Protein AF-A0A656JSZ0-F1 (afdb_monomer_lite)

Radius of gyration: 16.58 Å; chains: 1; bounding box: 39×29×45 Å

pLDDT: mean 70.02, std 12.08, range [36.12, 86.88]

Secondary structure (DSSP, 8-state):
-------SS----TTT-TTSPBPPPTTS-----------TT--EEEEEEEPPTTT----SS--EEEEEEEE-TTS-EEE-SSS----GGGGS-STTPPP--PBPPPP-

Organism: NCBI:txid1194405

Sequence (108 aa):
EQFGTLTNKPAGKASEDFTYPRMPLENEDLIWETWVPLDKDATYLELQIWYPASLLNLGEDDRSYLFQMELGPRGDTAIDGMAAVELEVKASNRAGMLTLEVAEGTPL

Foldseek 3Di:
DDDDDDDPDAADDVVVGVQAAADDPPPDDHDDDDDDDDDPPDQKDKDKDADDCVPDPDPPDGRIDIWMWTQDPVRDIDTDRPDPDPDPVVVDDPVPDDDRDHHYDDDD

Structure (mmCIF, N/CA/C/O backbone):
data_AF-A0A656JSZ0-F1
#
_entry.id   AF-A0A656JSZ0-F1
#
loop_
_atom_site.group_PDB
_atom_site.id
_atom_site.type_symbol
_atom_site.label_atom_id
_atom_site.label_alt_id
_atom_site.label_comp_id
_atom_site.label_asym_id
_atom_site.label_entity_id
_atom_site.label_seq_id
_atom_site.pdbx_PDB_ins_code
_atom_site.Cartn_x
_atom_site.Cartn_y
_atom_site.Cartn_z
_atom_site.occupancy
_atom_site.B_iso_or_equiv
_atom_site.auth_seq_id
_atom_site.auth_comp_id
_atom_site.auth_asym_id
_atom_site.auth_atom_id
_atom_site.pdbx_PDB_model_num
ATOM 1 N N . GLU A 1 1 ? -13.896 13.428 -18.277 1.00 36.41 1 GLU A N 1
ATOM 2 C CA . GLU A 1 1 ? -13.078 12.267 -17.889 1.00 36.41 1 GLU A CA 1
ATOM 3 C C . GLU A 1 1 ? -13.924 11.399 -16.982 1.00 36.41 1 GLU A C 1
ATOM 5 O O . GLU A 1 1 ? -14.300 11.848 -15.908 1.00 36.41 1 GLU A O 1
ATOM 10 N N . GLN A 1 2 ? -14.373 10.243 -17.463 1.00 36.12 2 GLN A N 1
ATOM 11 C CA . GLN A 1 2 ? -15.110 9.302 -16.626 1.00 36.12 2 GLN A CA 1
ATOM 12 C C . GLN A 1 2 ? -14.148 8.165 -16.316 1.00 36.12 2 GLN A C 1
ATOM 14 O O . GLN A 1 2 ? -14.022 7.220 -17.091 1.00 36.12 2 GLN A O 1
ATOM 19 N N . PHE A 1 3 ? -13.410 8.323 -15.219 1.00 50.97 3 PHE A N 1
ATOM 20 C CA . PHE A 1 3 ? -12.658 7.225 -14.629 1.00 50.97 3 PHE A CA 1
ATOM 21 C C . PHE A 1 3 ? -13.643 6.111 -14.243 1.00 50.97 3 PHE A C 1
ATOM 23 O O . PHE A 1 3 ? -14.803 6.385 -13.920 1.00 50.97 3 PHE A O 1
ATOM 30 N N . GLY A 1 4 ? -13.203 4.862 -14.403 1.00 54.00 4 GLY A N 1
ATOM 31 C CA . GLY A 1 4 ? -14.043 3.665 -14.364 1.00 54.00 4 GLY A CA 1
ATOM 32 C C . GLY A 1 4 ? -14.917 3.523 -13.112 1.00 54.00 4 GLY A C 1
ATOM 33 O O . GLY A 1 4 ? -14.740 4.190 -12.096 1.00 54.00 4 GLY A O 1
ATOM 34 N N . THR A 1 5 ? -15.906 2.634 -13.192 1.00 43.91 5 THR A N 1
ATOM 35 C CA . THR A 1 5 ? -16.825 2.363 -12.080 1.00 43.91 5 THR A CA 1
ATOM 36 C C . THR A 1 5 ? -16.079 1.735 -10.903 1.00 43.91 5 THR A C 1
ATOM 38 O O . THR A 1 5 ? -15.609 0.604 -10.991 1.00 43.91 5 THR A O 1
ATOM 41 N N . LEU A 1 6 ? -16.007 2.466 -9.791 1.00 49.09 6 LEU A N 1
ATOM 42 C CA . LEU A 1 6 ? -15.420 2.003 -8.534 1.00 49.09 6 LEU A CA 1
ATOM 43 C C . LEU A 1 6 ? -16.269 0.872 -7.931 1.00 49.09 6 LEU A C 1
ATOM 45 O O . LEU A 1 6 ? -17.490 1.002 -7.815 1.00 49.09 6 LEU A O 1
ATOM 49 N N . THR A 1 7 ? -15.637 -0.237 -7.534 1.00 52.59 7 THR A N 1
ATOM 50 C CA . THR A 1 7 ? -16.310 -1.354 -6.849 1.00 52.59 7 THR A CA 1
ATOM 51 C C . THR A 1 7 ? -15.511 -1.799 -5.625 1.00 52.59 7 THR A C 1
ATOM 53 O O . THR A 1 7 ? -14.288 -1.745 -5.637 1.00 52.59 7 THR A O 1
ATOM 56 N N . ASN A 1 8 ? -16.190 -2.303 -4.590 1.00 49.38 8 ASN A N 1
ATOM 57 C CA . ASN A 1 8 ? -15.559 -2.830 -3.367 1.00 49.38 8 ASN A CA 1
ATOM 58 C C . ASN A 1 8 ? -15.024 -4.268 -3.537 1.00 49.38 8 ASN A C 1
ATOM 60 O O . ASN A 1 8 ? -15.075 -5.066 -2.601 1.00 49.38 8 ASN A O 1
ATOM 64 N N . LYS A 1 9 ? -14.602 -4.648 -4.746 1.00 55.22 9 LYS A N 1
ATOM 65 C CA . LYS A 1 9 ? -14.044 -5.975 -5.025 1.00 55.22 9 LYS A CA 1
ATOM 66 C C . LYS A 1 9 ? -12.527 -5.868 -5.213 1.00 55.22 9 LYS A C 1
ATOM 68 O O . LYS A 1 9 ? -12.081 -4.858 -5.752 1.00 55.22 9 LYS A O 1
ATOM 73 N N . PRO A 1 10 ? -11.749 -6.888 -4.805 1.00 50.81 10 PRO A N 1
ATOM 74 C CA . PRO A 1 10 ? -10.318 -6.939 -5.095 1.00 50.81 10 PRO A CA 1
ATOM 75 C C . PRO A 1 10 ? -10.060 -6.805 -6.600 1.00 50.81 10 PRO A C 1
ATOM 77 O O . PRO A 1 10 ? -10.813 -7.376 -7.394 1.00 50.81 10 PRO A O 1
ATOM 80 N N . ALA A 1 11 ? -9.005 -6.078 -6.977 1.00 54.88 11 ALA A N 1
ATOM 81 C CA . ALA A 1 11 ? -8.546 -6.025 -8.364 1.00 54.88 11 ALA A CA 1
ATOM 82 C C . ALA A 1 11 ? -8.139 -7.435 -8.844 1.00 54.88 11 ALA A C 1
ATOM 84 O O . ALA A 1 11 ? -7.607 -8.226 -8.057 1.00 54.88 11 ALA A O 1
ATOM 85 N N . GLY A 1 12 ? -8.440 -7.772 -10.105 1.00 55.59 12 GLY A N 1
ATOM 86 C CA . GLY A 1 12 ? -8.040 -9.040 -10.724 1.00 55.59 12 GLY A CA 1
ATOM 87 C C . GLY A 1 12 ? -6.531 -9.115 -10.999 1.00 55.59 12 GLY A C 1
ATOM 88 O O . GLY A 1 12 ? -5.761 -8.306 -10.499 1.00 55.59 12 GLY A O 1
ATOM 89 N N . LYS A 1 13 ? -6.081 -10.097 -11.795 1.00 53.19 13 LYS A N 1
ATOM 90 C CA . LYS A 1 13 ? -4.682 -10.159 -12.266 1.00 53.19 13 LYS A CA 1
ATOM 91 C C . LYS A 1 13 ? -4.429 -9.115 -13.355 1.00 53.19 13 LYS A C 1
ATOM 93 O O . LYS A 1 13 ? -5.274 -8.9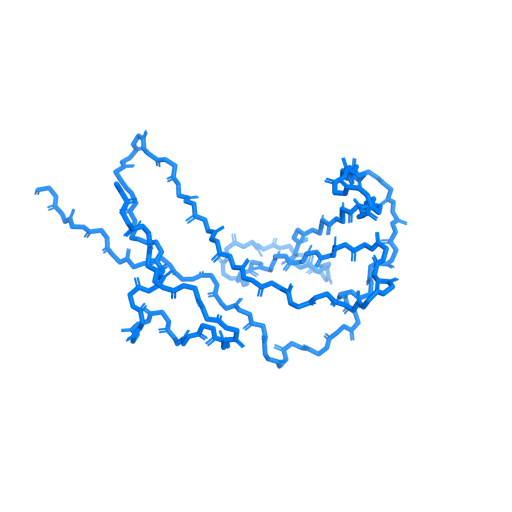52 -14.230 1.00 53.19 13 LYS A O 1
ATOM 98 N N . ALA A 1 14 ? -3.235 -8.522 -13.402 1.00 49.66 14 ALA A N 1
ATOM 99 C CA . ALA A 1 14 ? -2.931 -7.441 -14.350 1.00 49.66 14 ALA A CA 1
ATOM 100 C C . ALA A 1 14 ? -2.953 -7.805 -15.819 1.00 49.66 14 ALA A C 1
ATOM 102 O O . ALA A 1 14 ? -3.318 -6.995 -16.664 1.00 49.66 14 ALA A O 1
ATOM 103 N N . SER A 1 15 ? -2.604 -9.046 -16.125 1.00 47.28 15 SER A N 1
ATOM 104 C CA . SER A 1 15 ? -2.694 -9.568 -17.487 1.00 47.28 15 SER A CA 1
ATOM 105 C C . SER A 1 15 ? -4.134 -9.760 -17.974 1.00 47.28 15 SER A C 1
ATOM 107 O O . SER A 1 15 ? -4.357 -9.852 -19.179 1.00 47.28 15 SER A O 1
ATOM 109 N N . GLU A 1 16 ? -5.107 -9.832 -17.065 1.00 49.66 16 GLU A N 1
ATOM 110 C CA . GLU A 1 16 ? -6.508 -10.159 -17.360 1.00 49.66 16 GLU A CA 1
ATOM 111 C C . GLU A 1 16 ? -7.448 -8.961 -17.145 1.00 49.66 16 GLU A C 1
ATOM 113 O O . GLU A 1 16 ? -8.557 -8.946 -17.681 1.00 49.66 16 GLU A O 1
ATOM 118 N N . ASP A 1 17 ? -7.005 -7.953 -16.391 1.00 52.91 17 ASP A N 1
ATOM 119 C CA . ASP A 1 17 ? -7.807 -6.821 -15.939 1.00 52.91 17 ASP A CA 1
ATOM 120 C C . ASP A 1 17 ? -7.137 -5.507 -16.384 1.00 52.91 17 ASP A C 1
ATOM 122 O O . ASP A 1 17 ? -6.005 -5.209 -16.017 1.00 52.91 17 ASP A O 1
ATOM 126 N N . PHE A 1 18 ? -7.818 -4.696 -17.200 1.00 52.03 18 PHE A N 1
ATOM 127 C CA . PHE A 1 18 ? -7.303 -3.407 -17.709 1.00 52.03 18 PHE A CA 1
ATOM 128 C C . PHE A 1 18 ? -7.276 -2.296 -16.638 1.00 52.03 18 PHE A C 1
ATOM 130 O O . PHE A 1 18 ? -7.286 -1.109 -16.956 1.00 52.03 18 PHE A O 1
ATOM 137 N N . THR A 1 19 ? -7.283 -2.675 -15.364 1.00 57.44 19 THR A N 1
ATOM 138 C CA . THR A 1 19 ? -7.217 -1.804 -14.186 1.00 57.44 19 THR A CA 1
ATOM 139 C C . THR A 1 19 ? -5.796 -1.357 -13.849 1.00 57.44 19 THR A C 1
ATOM 141 O O . THR A 1 19 ? -5.620 -0.529 -12.961 1.00 57.44 19 THR A O 1
ATOM 144 N N . TYR A 1 20 ? -4.790 -1.862 -14.564 1.00 61.81 20 TYR A N 1
ATOM 145 C CA . TYR A 1 20 ? -3.388 -1.539 -14.336 1.00 61.81 20 TYR A CA 1
ATOM 146 C C . TYR A 1 20 ? -2.897 -0.433 -15.271 1.00 61.81 20 TYR A C 1
ATOM 148 O O . TYR A 1 20 ? -3.295 -0.388 -16.443 1.00 61.81 20 TYR A O 1
ATOM 156 N N . PRO A 1 21 ? -2.011 0.452 -14.787 1.00 67.44 21 PRO A N 1
ATOM 157 C CA . PRO A 1 21 ? -1.435 1.484 -15.628 1.00 67.44 21 PRO A CA 1
ATOM 158 C C . PRO A 1 21 ? -0.604 0.840 -16.746 1.00 67.44 21 PRO A C 1
ATOM 160 O O . PRO A 1 21 ? 0.165 -0.103 -16.530 1.00 67.44 21 PRO A O 1
ATOM 163 N N . ARG A 1 22 ? -0.765 1.347 -17.971 1.00 72.75 22 ARG A N 1
ATOM 164 C CA . ARG A 1 22 ? 0.159 1.037 -19.068 1.00 72.75 22 ARG A CA 1
ATOM 165 C C . ARG A 1 22 ? 1.471 1.762 -18.829 1.00 72.75 22 ARG A C 1
ATOM 167 O O . ARG A 1 22 ? 1.466 2.828 -18.217 1.00 72.75 22 ARG A O 1
ATOM 174 N N . MET A 1 23 ? 2.565 1.211 -19.351 1.00 81.00 23 MET A N 1
ATOM 175 C CA . MET A 1 23 ? 3.848 1.899 -19.328 1.00 81.00 23 MET A CA 1
ATOM 176 C C . MET A 1 23 ? 3.677 3.265 -20.009 1.00 81.00 23 MET A C 1
ATOM 178 O O . MET A 1 23 ? 3.284 3.298 -21.183 1.00 81.00 23 MET A O 1
ATOM 182 N N . PRO A 1 24 ? 3.899 4.367 -19.278 1.00 76.81 24 PRO A N 1
ATOM 183 C CA . PRO A 1 24 ? 3.730 5.704 -19.819 1.00 76.81 24 PRO A CA 1
ATOM 184 C C . PRO A 1 24 ? 4.860 6.032 -20.805 1.00 76.81 24 PRO A C 1
ATOM 186 O O . PRO A 1 24 ? 5.849 5.297 -20.912 1.00 76.81 24 PRO A O 1
ATOM 189 N N . LEU A 1 25 ? 4.714 7.133 -21.547 1.00 80.31 25 LEU A N 1
ATOM 190 C CA . LEU A 1 25 ? 5.814 7.663 -22.359 1.00 80.31 25 LEU A CA 1
ATOM 191 C C . LEU A 1 25 ? 6.984 8.096 -21.453 1.00 80.31 25 LEU A C 1
ATOM 193 O O . LEU A 1 25 ? 6.804 8.335 -20.264 1.00 80.31 25 LEU A O 1
ATOM 197 N N . GLU A 1 26 ? 8.195 8.215 -22.007 1.00 81.25 26 GLU A N 1
ATOM 198 C CA . GLU A 1 26 ? 9.436 8.452 -21.236 1.00 81.25 26 GLU A CA 1
ATOM 199 C C . GLU A 1 26 ? 9.397 9.711 -20.340 1.00 81.25 26 GLU A C 1
ATOM 201 O O . GLU A 1 26 ? 10.135 9.812 -19.364 1.00 81.25 26 GLU A O 1
ATOM 206 N N . ASN A 1 27 ? 8.524 10.668 -20.654 1.00 82.06 27 ASN A N 1
ATOM 207 C CA . ASN A 1 27 ? 8.357 11.940 -19.952 1.00 82.06 27 ASN A CA 1
ATOM 208 C C . ASN A 1 27 ? 7.089 12.018 -19.081 1.00 82.06 27 ASN A C 1
ATOM 210 O O . ASN A 1 27 ? 6.711 13.115 -18.667 1.00 82.06 27 ASN A O 1
ATOM 214 N N . GLU A 1 28 ? 6.410 10.896 -18.862 1.00 80.94 28 GLU A N 1
ATOM 215 C CA . GLU A 1 28 ? 5.163 10.807 -18.107 1.00 80.94 28 GLU A CA 1
ATOM 216 C C . GLU A 1 28 ? 5.344 9.935 -16.856 1.00 80.94 28 GLU A C 1
ATOM 218 O O . GLU A 1 28 ? 6.048 8.923 -16.868 1.00 80.94 28 GLU A O 1
ATOM 223 N N . ASP A 1 29 ? 4.692 10.330 -15.761 1.00 80.31 29 ASP A N 1
ATOM 224 C CA . ASP A 1 29 ? 4.758 9.602 -14.495 1.00 80.31 29 ASP A CA 1
ATOM 225 C C . ASP A 1 29 ? 3.895 8.331 -14.534 1.00 80.31 29 ASP A C 1
ATOM 227 O O . ASP A 1 29 ? 2.772 8.323 -15.044 1.00 80.31 29 ASP A O 1
ATOM 231 N N . LEU A 1 30 ? 4.395 7.252 -13.928 1.00 79.12 30 LEU A N 1
ATOM 232 C CA . LEU A 1 30 ? 3.631 6.024 -13.711 1.00 79.12 30 LEU A CA 1
ATOM 233 C C . LEU A 1 30 ? 2.859 6.122 -12.390 1.00 79.12 30 LEU A C 1
ATOM 235 O O . LEU A 1 30 ? 3.460 6.121 -11.315 1.00 79.12 30 LEU A O 1
ATOM 239 N N . ILE A 1 31 ? 1.528 6.148 -12.469 1.00 76.19 31 ILE A N 1
ATOM 240 C CA . ILE A 1 31 ? 0.652 6.236 -11.296 1.00 76.19 31 ILE A CA 1
ATOM 241 C C . ILE A 1 31 ? 0.015 4.874 -11.013 1.00 76.19 31 ILE A C 1
ATOM 243 O O . ILE A 1 31 ? -0.612 4.272 -11.881 1.00 76.19 31 ILE A O 1
ATOM 247 N N . TRP A 1 32 ? 0.165 4.415 -9.771 1.00 76.94 32 TRP A N 1
ATOM 248 C CA . TRP A 1 32 ? -0.442 3.201 -9.235 1.00 76.94 32 TRP A CA 1
ATOM 249 C C . TRP A 1 32 ? -1.542 3.556 -8.241 1.00 76.94 32 TRP A C 1
ATOM 251 O O . TRP A 1 32 ? -1.272 4.230 -7.250 1.00 76.94 32 TRP A O 1
ATOM 261 N N . GLU A 1 33 ? -2.758 3.064 -8.469 1.00 74.62 33 GLU A N 1
ATOM 262 C CA . GLU A 1 33 ? -3.905 3.325 -7.595 1.00 74.62 33 GLU A CA 1
ATOM 263 C C . GLU A 1 33 ? -4.522 2.010 -7.116 1.00 74.62 33 GLU A C 1
ATOM 265 O O . GLU A 1 33 ? -4.716 1.072 -7.888 1.00 74.62 33 GLU A O 1
ATOM 270 N N . THR A 1 34 ? -4.828 1.924 -5.821 1.00 73.12 34 THR A N 1
ATOM 271 C CA . THR A 1 34 ? -5.493 0.760 -5.228 1.00 73.12 34 THR A CA 1
ATOM 272 C C . THR A 1 34 ? -6.378 1.171 -4.054 1.00 73.12 34 THR A C 1
ATOM 274 O O . THR A 1 34 ? -6.173 2.222 -3.447 1.00 73.12 34 THR A O 1
ATOM 277 N N . TRP A 1 35 ? -7.358 0.327 -3.727 1.00 72.25 35 TRP A N 1
ATOM 278 C CA . TRP A 1 35 ? -8.255 0.503 -2.587 1.00 72.25 35 TRP A CA 1
ATOM 279 C C . TRP A 1 35 ? -7.851 -0.434 -1.455 1.00 72.25 35 TRP A C 1
ATOM 281 O O . TRP A 1 35 ? -7.783 -1.649 -1.643 1.00 72.25 35 TRP A O 1
ATOM 291 N N . VAL A 1 36 ? -7.642 0.125 -0.264 1.00 75.25 36 VAL A N 1
ATOM 292 C CA . VAL A 1 36 ? -7.373 -0.643 0.955 1.00 75.25 36 VAL A CA 1
ATOM 293 C C . VAL A 1 36 ? -8.574 -0.487 1.888 1.00 75.25 36 VAL A C 1
ATOM 295 O O . VAL A 1 36 ? -8.929 0.647 2.217 1.00 75.25 36 VAL A O 1
ATOM 298 N N . PRO A 1 37 ? -9.249 -1.580 2.291 1.00 75.19 37 PRO A N 1
ATOM 299 C CA . PRO A 1 37 ? -10.302 -1.487 3.287 1.00 75.19 37 PRO A CA 1
ATOM 300 C C . PRO A 1 37 ? -9.686 -1.069 4.622 1.00 75.19 37 PRO A C 1
ATOM 302 O O . PRO A 1 37 ? -8.687 -1.638 5.054 1.00 75.19 37 PRO A O 1
ATOM 305 N N . LEU A 1 38 ? -10.296 -0.080 5.267 1.00 78.56 38 LEU A N 1
ATOM 306 C CA . LEU A 1 38 ? -9.886 0.381 6.586 1.00 78.56 38 LEU A CA 1
ATOM 307 C C . LEU A 1 38 ? -10.887 -0.099 7.627 1.00 78.56 38 LEU A C 1
ATOM 309 O O . LEU A 1 38 ? -12.103 -0.002 7.427 1.00 78.56 38 LEU A O 1
ATOM 313 N N . ASP A 1 39 ? -10.367 -0.579 8.750 1.00 83.38 39 ASP A N 1
ATOM 314 C CA . ASP A 1 39 ? -11.182 -0.782 9.936 1.00 83.38 39 ASP A CA 1
ATOM 315 C C . ASP A 1 39 ? -11.724 0.557 1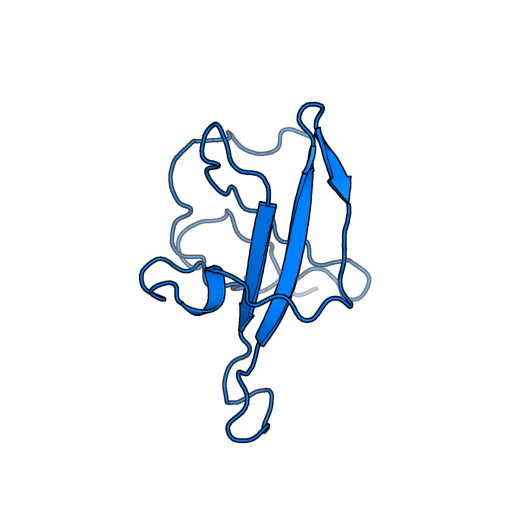0.439 1.00 83.38 39 ASP A C 1
ATOM 317 O O . ASP A 1 39 ? -11.111 1.613 10.271 1.00 83.38 39 ASP A O 1
ATOM 321 N N . LYS A 1 40 ? -12.898 0.512 11.076 1.00 82.62 40 LYS A N 1
ATOM 322 C CA . LYS A 1 40 ? -13.602 1.710 11.561 1.00 82.62 40 LYS A CA 1
ATOM 323 C C . LYS A 1 40 ? -12.727 2.589 12.463 1.00 82.62 40 LYS A C 1
ATOM 325 O O . LYS A 1 40 ? -12.880 3.807 12.449 1.00 82.62 40 LYS A O 1
ATOM 330 N N . ASP A 1 41 ? -11.840 1.953 13.217 1.00 85.38 41 ASP A N 1
ATOM 331 C CA . ASP A 1 41 ? -10.988 2.590 14.215 1.00 85.38 41 ASP A CA 1
ATOM 332 C C . ASP A 1 41 ? -9.502 2.550 13.796 1.00 85.38 41 ASP A C 1
ATOM 334 O O . ASP A 1 41 ? -8.617 2.618 14.645 1.00 85.38 41 ASP A O 1
ATOM 338 N N . ALA A 1 42 ? -9.216 2.402 12.494 1.00 86.00 42 ALA A N 1
ATOM 339 C CA . ALA A 1 42 ? -7.853 2.395 11.973 1.00 86.00 42 ALA A CA 1
ATOM 340 C C . ALA A 1 42 ? -7.173 3.761 12.171 1.00 86.00 42 ALA A C 1
ATOM 342 O O . ALA A 1 42 ? -7.658 4.783 11.688 1.00 86.00 42 ALA A O 1
ATOM 343 N N . THR A 1 43 ? -6.023 3.758 12.847 1.00 86.75 43 THR A N 1
ATOM 344 C CA . THR A 1 43 ? -5.217 4.966 13.108 1.00 86.75 43 THR A CA 1
ATOM 345 C C . THR A 1 43 ? -4.131 5.180 12.059 1.00 86.75 43 THR A C 1
ATOM 347 O O . THR A 1 43 ? -3.705 6.307 11.829 1.00 86.75 43 THR A O 1
ATOM 350 N N . TYR A 1 44 ? -3.676 4.109 11.409 1.00 85.88 44 TYR A N 1
ATOM 351 C CA . TYR A 1 44 ? -2.568 4.152 10.463 1.00 85.88 44 TYR A CA 1
ATOM 352 C C . TYR A 1 44 ? -2.900 3.370 9.197 1.00 85.88 44 TYR A C 1
ATOM 354 O O . TYR A 1 44 ? -3.556 2.330 9.245 1.00 85.88 44 TYR A O 1
ATOM 362 N N . LEU A 1 45 ? -2.399 3.864 8.069 1.00 85.62 45 LEU A N 1
ATOM 363 C CA . LEU A 1 45 ? -2.211 3.080 6.860 1.00 85.62 45 LEU A CA 1
ATOM 364 C C . LEU A 1 45 ? -0.729 2.726 6.752 1.00 85.62 45 LEU A C 1
ATOM 366 O O . LEU A 1 45 ? 0.123 3.612 6.703 1.00 85.62 45 LEU A O 1
ATOM 370 N N . GLU A 1 46 ? -0.431 1.435 6.678 1.00 86.12 46 GLU A N 1
ATOM 371 C CA . GLU A 1 46 ? 0.923 0.926 6.479 1.00 86.12 46 GLU A CA 1
ATOM 372 C C . GLU A 1 46 ? 1.057 0.311 5.089 1.00 86.12 46 GLU A C 1
ATOM 374 O O . GLU A 1 46 ? 0.188 -0.430 4.629 1.00 86.12 46 GLU A O 1
ATOM 379 N N . LEU A 1 47 ? 2.164 0.611 4.418 1.00 83.38 47 LEU A N 1
ATOM 380 C CA . LEU A 1 47 ? 2.496 0.087 3.104 1.00 83.38 47 LEU A CA 1
ATOM 381 C C . LEU A 1 47 ? 3.921 -0.460 3.121 1.00 83.38 47 LEU A C 1
ATOM 383 O O . LEU A 1 47 ? 4.866 0.222 3.515 1.00 83.38 47 LEU A O 1
ATOM 387 N N . GLN A 1 48 ? 4.076 -1.685 2.628 1.00 82.94 48 GLN A N 1
ATOM 388 C CA . GLN A 1 48 ? 5.374 -2.291 2.373 1.00 82.94 48 GLN A CA 1
ATOM 389 C C . GLN A 1 48 ? 5.467 -2.650 0.889 1.00 82.94 48 GLN A C 1
ATOM 391 O O . GLN A 1 48 ? 4.598 -3.328 0.345 1.00 82.94 48 GLN A O 1
ATOM 396 N N . ILE A 1 49 ? 6.515 -2.167 0.222 1.00 83.25 49 ILE A N 1
ATOM 397 C CA . ILE A 1 49 ? 6.794 -2.453 -1.189 1.00 83.25 49 ILE A CA 1
ATOM 398 C C . ILE A 1 49 ? 8.039 -3.316 -1.243 1.00 83.25 49 ILE A C 1
ATOM 400 O O . ILE A 1 49 ? 9.121 -2.852 -0.889 1.00 83.25 49 ILE A O 1
ATOM 404 N N . TRP A 1 50 ? 7.901 -4.556 -1.702 1.00 80.31 50 TRP A N 1
ATOM 405 C CA . TRP A 1 50 ? 9.029 -5.469 -1.852 1.00 80.31 50 TRP A CA 1
ATOM 406 C C . TRP A 1 50 ? 9.600 -5.431 -3.260 1.00 80.31 50 TRP A C 1
ATOM 408 O O . TRP A 1 50 ? 8.864 -5.446 -4.245 1.00 80.31 50 TRP A O 1
ATOM 418 N N . TYR A 1 51 ? 10.925 -5.489 -3.344 1.00 78.50 51 TYR A N 1
ATOM 419 C CA . TYR A 1 51 ? 11.618 -5.643 -4.615 1.00 78.50 51 TYR A CA 1
ATOM 420 C C . TYR A 1 51 ? 11.955 -7.114 -4.879 1.00 78.50 51 TYR A C 1
ATOM 422 O O . TYR A 1 51 ? 12.310 -7.859 -3.950 1.00 78.50 51 TYR A O 1
ATOM 430 N N . PRO A 1 52 ? 11.882 -7.559 -6.148 1.00 74.56 52 PRO A N 1
ATOM 431 C CA . PRO A 1 52 ? 12.303 -8.899 -6.508 1.00 74.56 52 PRO A CA 1
ATOM 432 C C . PRO A 1 52 ? 13.800 -9.075 -6.236 1.00 74.56 52 PRO A C 1
ATOM 434 O O . PRO A 1 52 ? 14.603 -8.155 -6.399 1.00 74.56 52 PRO A O 1
ATOM 437 N N . ALA A 1 53 ? 14.178 -10.297 -5.858 1.00 72.88 53 ALA A N 1
ATOM 438 C CA . ALA A 1 53 ? 15.561 -10.666 -5.547 1.00 72.88 53 ALA A CA 1
ATOM 439 C C . ALA A 1 53 ? 16.555 -10.321 -6.661 1.00 72.88 53 ALA A C 1
ATOM 441 O O . ALA A 1 53 ? 17.716 -10.037 -6.397 1.00 72.88 53 ALA A O 1
ATOM 442 N N . SER A 1 54 ? 16.086 -10.361 -7.906 1.00 74.88 54 SER A N 1
ATOM 443 C CA . SER A 1 54 ? 16.883 -10.096 -9.097 1.00 74.88 54 SER A CA 1
ATOM 444 C C . SER A 1 54 ? 17.284 -8.630 -9.264 1.00 74.88 54 SER A C 1
ATOM 446 O O . SER A 1 54 ? 18.183 -8.358 -10.051 1.00 74.88 54 SER A O 1
ATOM 448 N N . LEU A 1 55 ? 16.617 -7.695 -8.577 1.00 69.94 55 LEU A N 1
ATOM 449 C CA . LEU A 1 55 ? 16.776 -6.254 -8.801 1.00 69.94 55 LEU A CA 1
ATOM 450 C C . LEU A 1 55 ? 17.694 -5.593 -7.761 1.00 69.94 55 LEU A C 1
ATOM 452 O O . LEU A 1 55 ? 18.427 -4.670 -8.101 1.00 69.94 55 LEU A O 1
ATOM 456 N N . LEU A 1 56 ? 17.715 -6.094 -6.520 1.00 66.44 56 LEU A N 1
ATOM 457 C CA . LEU A 1 56 ? 18.574 -5.595 -5.440 1.00 66.44 56 LEU A CA 1
ATOM 458 C C . LEU A 1 56 ? 19.266 -6.764 -4.715 1.00 66.44 56 LEU A C 1
ATOM 460 O O . LEU A 1 56 ? 18.609 -7.560 -4.044 1.00 66.44 56 LEU A O 1
ATOM 464 N N . ASN A 1 57 ? 20.598 -6.841 -4.817 1.00 59.84 57 ASN A N 1
ATOM 465 C CA . ASN A 1 57 ? 21.434 -7.770 -4.045 1.00 59.84 57 ASN A CA 1
ATOM 466 C C . ASN A 1 57 ? 21.838 -7.116 -2.716 1.00 59.84 57 ASN A C 1
ATOM 468 O O . ASN A 1 57 ? 22.933 -6.572 -2.583 1.00 59.84 57 ASN A O 1
ATOM 472 N N . LEU A 1 58 ? 20.935 -7.147 -1.743 1.00 56.91 58 LEU A N 1
ATOM 473 C CA . LEU A 1 58 ? 21.188 -6.757 -0.354 1.00 56.91 58 LEU A CA 1
ATOM 474 C C . LEU A 1 58 ? 20.980 -8.016 0.508 1.00 56.91 58 LEU A C 1
ATOM 476 O O . LEU A 1 58 ? 20.159 -8.846 0.133 1.00 56.91 58 LEU A O 1
ATOM 480 N N . GLY A 1 59 ? 21.793 -8.206 1.555 1.00 59.53 59 GLY A N 1
ATOM 481 C CA . GLY A 1 59 ? 21.930 -9.447 2.342 1.00 59.53 59 GLY A CA 1
ATOM 482 C C . GLY A 1 59 ? 20.681 -9.900 3.119 1.00 59.53 59 GLY A C 1
ATOM 483 O O . GLY A 1 59 ? 19.593 -9.969 2.569 1.00 59.53 59 GLY A O 1
ATOM 484 N N . GLU A 1 60 ? 20.830 -10.282 4.393 1.00 57.53 60 GLU A N 1
ATOM 485 C CA . GLU A 1 60 ? 19.727 -10.827 5.221 1.00 57.53 60 GLU A CA 1
ATOM 486 C C . GLU A 1 60 ? 18.607 -9.816 5.546 1.00 57.53 60 GLU A C 1
ATOM 488 O O . GLU A 1 60 ? 17.554 -10.219 6.041 1.00 57.53 60 GLU A O 1
ATOM 493 N N . ASP A 1 61 ? 18.798 -8.530 5.244 1.00 60.34 61 ASP A N 1
ATOM 494 C CA . ASP A 1 61 ? 17.808 -7.487 5.512 1.00 60.34 61 ASP A CA 1
ATOM 495 C C . ASP A 1 61 ? 16.656 -7.491 4.493 1.00 60.34 61 ASP A C 1
ATOM 497 O O . ASP A 1 61 ? 16.829 -7.721 3.292 1.00 60.34 61 ASP A O 1
ATOM 501 N N . ASP A 1 62 ? 15.449 -7.216 4.992 1.00 63.59 62 ASP A N 1
ATOM 502 C CA . ASP A 1 62 ? 14.204 -7.291 4.229 1.00 63.59 62 ASP A CA 1
ATOM 503 C C . ASP A 1 62 ? 14.242 -6.328 3.021 1.00 63.59 62 ASP A C 1
ATOM 505 O O . ASP A 1 62 ? 14.397 -5.113 3.169 1.00 63.59 62 ASP A O 1
ATOM 509 N N . ARG A 1 63 ? 14.107 -6.872 1.799 1.00 72.75 63 ARG A N 1
ATOM 510 C CA . ARG A 1 63 ? 14.116 -6.131 0.518 1.00 72.75 63 ARG A CA 1
ATOM 511 C C . ARG A 1 63 ? 12.832 -5.324 0.333 1.00 72.75 63 ARG A C 1
ATOM 513 O O . ARG A 1 63 ? 12.053 -5.613 -0.579 1.00 72.75 63 ARG A O 1
ATOM 520 N N . SER A 1 64 ? 12.579 -4.349 1.196 1.00 76.62 64 SER A N 1
ATOM 521 C CA . SER A 1 64 ? 11.347 -3.575 1.131 1.00 76.62 64 SER A CA 1
ATOM 522 C C . SER A 1 64 ? 11.493 -2.124 1.537 1.00 76.62 64 SER A C 1
ATOM 524 O O . SER A 1 64 ? 12.155 -1.811 2.524 1.00 76.62 64 SER A O 1
ATOM 526 N N . TYR A 1 65 ? 10.780 -1.262 0.824 1.00 79.75 65 TYR A N 1
ATOM 527 C CA . TYR A 1 65 ? 10.467 0.072 1.306 1.00 79.75 65 TYR A CA 1
ATOM 528 C C . TYR A 1 65 ? 9.252 0.002 2.233 1.00 79.75 65 TYR A C 1
ATOM 530 O O . TYR A 1 65 ? 8.304 -0.729 1.948 1.00 79.75 65 TYR A O 1
ATOM 538 N N . LEU A 1 66 ? 9.298 0.738 3.339 1.00 80.81 66 LEU A N 1
ATOM 539 C CA . LEU A 1 66 ? 8.267 0.756 4.372 1.00 80.81 66 LEU A CA 1
ATOM 540 C C . LEU A 1 66 ? 7.756 2.184 4.514 1.00 80.81 66 LEU A C 1
ATOM 542 O O . LEU A 1 66 ? 8.547 3.125 4.563 1.00 80.81 66 LEU A O 1
ATOM 546 N N . PHE A 1 67 ? 6.443 2.331 4.575 1.00 82.06 67 PHE A N 1
ATOM 547 C CA . PHE A 1 67 ? 5.774 3.614 4.679 1.00 82.06 67 PHE A CA 1
ATOM 548 C C . PHE A 1 67 ? 4.603 3.496 5.649 1.00 82.06 67 PHE A C 1
ATOM 550 O O . PHE A 1 67 ? 3.865 2.512 5.619 1.00 82.06 67 PHE A O 1
ATOM 557 N N . GLN A 1 68 ? 4.425 4.506 6.492 1.00 85.12 68 GLN A N 1
ATOM 558 C CA . GLN A 1 68 ? 3.292 4.616 7.398 1.00 85.12 68 GLN A CA 1
ATOM 559 C C . GLN A 1 68 ? 2.715 6.026 7.288 1.00 85.12 68 GLN A C 1
ATOM 561 O O . GLN A 1 68 ? 3.448 7.015 7.224 1.00 85.12 68 GLN A O 1
ATOM 566 N N . MET A 1 69 ? 1.391 6.101 7.259 1.00 85.69 69 MET A N 1
ATOM 567 C CA . MET A 1 69 ? 0.636 7.343 7.228 1.00 85.69 69 MET A CA 1
ATOM 568 C C . MET A 1 69 ? -0.394 7.330 8.347 1.00 85.69 69 MET A C 1
ATOM 570 O O . MET A 1 69 ? -1.220 6.422 8.418 1.00 85.69 69 MET A O 1
ATOM 574 N N . GLU A 1 70 ? -0.352 8.336 9.214 1.00 86.88 70 GLU A N 1
ATOM 575 C CA . GLU A 1 70 ? -1.377 8.534 10.238 1.00 86.88 70 GLU A CA 1
ATOM 576 C C . GLU A 1 70 ? -2.672 9.021 9.585 1.00 86.88 70 GLU A C 1
ATOM 578 O O . GLU A 1 70 ? -2.653 9.919 8.739 1.00 86.88 70 GLU A O 1
ATOM 583 N N . LEU A 1 71 ? -3.789 8.410 9.972 1.00 85.00 71 LEU A N 1
ATOM 584 C CA . LEU A 1 71 ? -5.127 8.723 9.499 1.00 85.00 71 LEU A CA 1
ATOM 585 C C . LEU A 1 71 ? -5.837 9.578 10.547 1.00 85.00 71 LEU A C 1
ATOM 587 O O . LEU A 1 71 ? -6.262 9.100 11.598 1.00 85.00 71 LEU A O 1
ATOM 591 N N . GLY A 1 72 ? -5.993 10.862 10.250 1.00 78.62 72 GLY A N 1
ATOM 592 C CA . GLY A 1 72 ? -6.776 11.766 11.071 1.00 78.62 72 GLY A CA 1
ATOM 593 C C . GLY A 1 72 ? -8.284 11.551 10.870 1.00 78.62 72 GLY A C 1
ATOM 594 O O . GLY A 1 72 ? -8.744 11.261 9.761 1.00 78.62 72 GLY A O 1
ATOM 595 N N . PRO A 1 73 ? -9.115 11.763 11.906 1.00 71.50 73 PRO A N 1
ATOM 596 C CA . PRO A 1 73 ? -10.568 11.572 11.832 1.00 71.50 73 PRO A CA 1
ATOM 597 C C . PRO A 1 73 ? -11.275 12.547 10.875 1.00 71.50 73 PRO A C 1
ATOM 599 O O . PRO A 1 73 ? -12.472 12.406 10.623 1.00 71.50 73 PRO A O 1
ATOM 602 N N . ARG A 1 74 ? -10.566 13.559 10.356 1.00 76.00 74 ARG A N 1
ATOM 603 C CA . ARG A 1 74 ? -11.069 14.506 9.351 1.00 76.00 74 ARG A CA 1
ATOM 604 C C . ARG A 1 74 ? -10.435 14.303 7.972 1.00 76.00 74 ARG A C 1
ATOM 606 O O . ARG A 1 74 ? -10.664 15.126 7.089 1.00 76.00 74 ARG A O 1
ATOM 613 N N . GLY A 1 75 ? -9.692 13.211 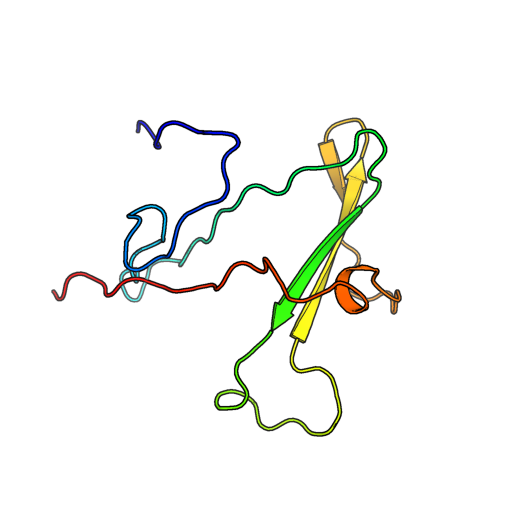7.781 1.00 65.50 75 GLY A N 1
ATOM 614 C CA . GLY A 1 75 ? -8.963 12.923 6.546 1.00 65.50 75 GLY A CA 1
ATOM 615 C C . GLY A 1 75 ? -7.653 13.700 6.410 1.00 65.50 75 GLY A C 1
ATOM 616 O O . GLY A 1 75 ? -7.063 13.713 5.336 1.00 65.50 75 GLY A O 1
ATOM 617 N N . ASP A 1 76 ? -7.206 14.367 7.472 1.00 74.12 76 ASP A N 1
ATOM 618 C CA . ASP A 1 76 ? -5.848 14.874 7.592 1.00 74.12 76 ASP A CA 1
ATOM 619 C C . ASP A 1 76 ? -4.852 13.715 7.715 1.00 74.12 76 ASP A C 1
ATOM 621 O O . ASP A 1 76 ? -5.148 12.701 8.342 1.00 74.12 76 ASP A O 1
ATOM 625 N N . THR A 1 77 ? -3.681 13.850 7.092 1.00 74.06 77 THR A N 1
ATOM 626 C CA . THR A 1 77 ? -2.658 12.798 7.067 1.00 74.06 77 THR A CA 1
ATOM 627 C C . THR A 1 77 ? -1.292 13.356 7.434 1.00 74.06 77 THR A C 1
ATOM 629 O O . THR A 1 77 ? -0.911 14.420 6.937 1.00 74.06 77 THR A O 1
ATOM 632 N N . ALA A 1 78 ? -0.532 12.618 8.241 1.00 73.00 78 ALA A N 1
ATOM 633 C CA . ALA A 1 78 ? 0.865 12.913 8.552 1.00 73.00 78 ALA A CA 1
ATOM 634 C C . ALA A 1 78 ? 1.755 11.725 8.166 1.00 73.00 78 ALA A C 1
ATOM 636 O O . ALA A 1 78 ? 1.350 10.569 8.285 1.00 73.00 78 ALA A O 1
ATOM 637 N N . ILE A 1 79 ? 2.961 12.024 7.682 1.00 68.56 79 ILE A N 1
ATOM 638 C CA . ILE A 1 79 ? 3.935 11.027 7.234 1.00 68.56 79 ILE A CA 1
ATOM 639 C C . ILE A 1 79 ? 5.169 11.146 8.122 1.00 68.56 79 ILE A C 1
ATOM 641 O O . ILE A 1 79 ? 5.822 12.191 8.126 1.00 68.56 79 ILE A O 1
ATOM 645 N N . ASP A 1 80 ? 5.510 10.066 8.821 1.00 66.81 80 ASP A N 1
ATOM 646 C CA . ASP A 1 80 ? 6.782 9.930 9.528 1.00 66.81 80 ASP A CA 1
ATOM 647 C C . ASP A 1 80 ? 7.599 8.804 8.887 1.00 66.81 80 ASP A C 1
ATOM 649 O O . ASP A 1 80 ? 7.421 7.623 9.172 1.00 66.81 80 ASP A O 1
ATOM 653 N N . GLY A 1 81 ? 8.482 9.181 7.960 1.00 59.22 81 GLY A N 1
ATOM 654 C CA . GLY A 1 81 ? 9.373 8.247 7.266 1.00 59.22 81 GLY A CA 1
ATOM 655 C C . GLY A 1 81 ? 10.697 7.983 7.989 1.00 59.22 81 GLY A C 1
ATOM 656 O O . GLY A 1 81 ? 11.568 7.331 7.415 1.00 59.22 81 GLY A O 1
ATOM 657 N N . MET A 1 82 ? 10.901 8.535 9.192 1.00 61.31 82 MET A N 1
ATOM 658 C CA . MET A 1 82 ? 12.174 8.449 9.922 1.00 61.31 82 MET A CA 1
ATOM 659 C C . MET A 1 82 ? 12.069 7.704 11.251 1.00 61.31 82 MET A C 1
ATOM 661 O O . MET A 1 82 ? 13.089 7.208 11.741 1.00 61.31 82 MET A O 1
ATOM 665 N N . ALA A 1 83 ? 10.883 7.611 11.848 1.00 65.06 83 ALA A N 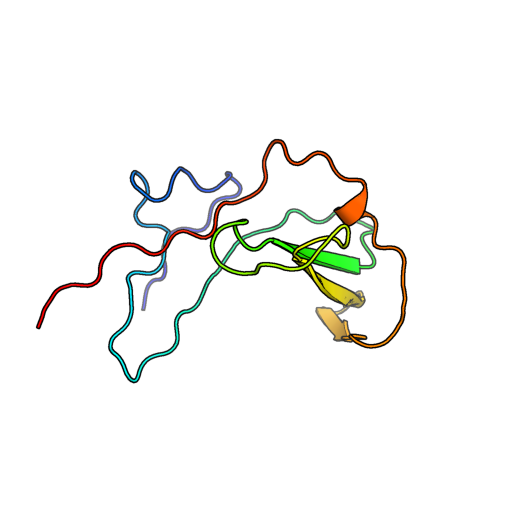1
ATOM 666 C CA . ALA A 1 83 ? 10.700 6.821 13.052 1.00 65.06 83 ALA A CA 1
ATOM 667 C C . ALA A 1 83 ? 10.901 5.325 12.763 1.00 65.06 83 ALA A C 1
ATOM 669 O O . ALA A 1 83 ? 10.267 4.733 11.890 1.00 65.06 83 ALA A O 1
ATOM 670 N N . ALA A 1 84 ? 11.787 4.691 13.534 1.00 62.19 84 ALA A N 1
ATOM 671 C CA . ALA A 1 84 ? 11.959 3.244 13.536 1.00 62.19 84 ALA A CA 1
ATOM 672 C C . ALA A 1 84 ? 10.784 2.595 14.286 1.00 62.19 84 ALA A C 1
ATOM 674 O O . ALA A 1 84 ? 10.915 2.201 15.444 1.00 62.19 84 ALA A O 1
ATOM 675 N N . VAL A 1 85 ? 9.619 2.547 13.640 1.00 65.19 85 VAL A N 1
ATOM 676 C CA . VAL A 1 85 ? 8.427 1.859 14.146 1.00 65.19 85 VAL A CA 1
ATOM 677 C C . VAL A 1 85 ? 8.399 0.442 13.582 1.00 65.19 85 VAL A C 1
ATOM 679 O O . VAL A 1 85 ? 8.652 0.209 12.397 1.00 65.19 85 VAL A O 1
ATOM 682 N N . GLU A 1 86 ? 8.120 -0.528 14.448 1.00 73.31 86 GLU A N 1
ATOM 683 C CA . GLU A 1 86 ? 7.840 -1.896 14.026 1.00 73.31 86 GLU A CA 1
ATOM 684 C C . GLU A 1 86 ? 6.431 -1.936 13.425 1.00 73.31 86 GLU A C 1
ATOM 686 O O . GLU A 1 86 ? 5.442 -1.897 14.148 1.00 73.31 86 GLU A O 1
ATOM 691 N N . LEU A 1 87 ? 6.364 -1.928 12.090 1.00 75.19 87 LEU A N 1
ATOM 692 C CA . LEU A 1 87 ? 5.104 -1.918 11.347 1.00 75.19 87 LEU A CA 1
ATOM 693 C C . LEU A 1 87 ? 4.440 -3.300 11.371 1.00 75.19 87 LEU A C 1
ATOM 695 O O . LEU A 1 87 ? 5.093 -4.312 11.088 1.00 75.19 87 LEU A O 1
ATOM 699 N N . GLU A 1 88 ? 3.136 -3.336 11.631 1.00 79.88 88 GLU A N 1
ATOM 700 C CA . GLU A 1 88 ? 2.326 -4.559 11.670 1.00 79.88 88 GLU A CA 1
ATOM 701 C C . GLU A 1 88 ? 2.309 -5.279 10.311 1.00 79.88 88 GLU A C 1
ATOM 703 O O . GLU A 1 88 ? 2.279 -6.516 10.245 1.00 79.88 88 GLU A O 1
ATOM 708 N N . VAL A 1 89 ? 2.428 -4.528 9.209 1.00 77.31 89 VAL A N 1
ATOM 709 C CA . VAL A 1 89 ? 2.515 -5.094 7.852 1.00 77.31 89 VAL A CA 1
ATOM 710 C C . VAL A 1 89 ? 3.682 -6.083 7.691 1.00 77.31 89 VAL A C 1
ATOM 712 O O . VAL A 1 89 ? 3.556 -7.050 6.940 1.00 77.31 89 VAL A O 1
ATOM 715 N N . LYS A 1 90 ? 4.778 -5.938 8.455 1.00 78.62 90 LYS A N 1
ATOM 716 C CA . LYS A 1 90 ? 5.925 -6.868 8.398 1.00 78.62 90 LYS A CA 1
ATOM 717 C C . LYS A 1 90 ? 5.590 -8.271 8.898 1.00 78.62 90 LYS A C 1
ATOM 719 O O . LYS A 1 90 ? 6.173 -9.246 8.426 1.00 78.62 90 LYS A O 1
ATOM 724 N N . ALA A 1 91 ? 4.672 -8.378 9.857 1.00 78.94 91 ALA A N 1
ATOM 725 C CA . ALA A 1 91 ? 4.230 -9.654 10.418 1.00 78.94 91 ALA A CA 1
ATOM 726 C C . ALA A 1 91 ? 3.078 -10.286 9.614 1.00 78.94 91 ALA A C 1
ATOM 728 O O . ALA A 1 91 ? 2.686 -11.426 9.877 1.00 78.94 91 ALA A O 1
ATOM 729 N N . SER A 1 92 ? 2.529 -9.559 8.637 1.00 76.25 92 SER A N 1
ATOM 730 C CA . SER A 1 92 ? 1.363 -9.990 7.873 1.00 76.25 92 SER A CA 1
ATOM 731 C C . SER A 1 92 ? 1.691 -11.118 6.892 1.00 76.25 92 SER A C 1
ATOM 733 O O . SER A 1 92 ? 2.770 -11.193 6.298 1.00 76.25 92 SER A O 1
ATOM 735 N N . ASN A 1 93 ? 0.725 -12.021 6.697 1.00 74.44 93 ASN A N 1
ATOM 736 C CA . ASN A 1 93 ? 0.851 -13.078 5.701 1.00 74.44 93 ASN A CA 1
ATOM 737 C C . ASN A 1 93 ? 0.866 -12.461 4.294 1.00 74.44 93 ASN A C 1
ATOM 739 O O . ASN A 1 93 ? 0.019 -11.643 3.954 1.00 74.44 93 ASN A O 1
ATOM 743 N N . ARG A 1 94 ? 1.803 -12.910 3.456 1.00 73.19 94 ARG A N 1
ATOM 744 C CA . ARG A 1 94 ? 1.946 -12.457 2.065 1.00 73.19 94 ARG A CA 1
ATOM 745 C C . ARG A 1 94 ? 0.833 -12.961 1.135 1.00 73.19 94 ARG A C 1
ATOM 747 O O . ARG A 1 94 ? 0.725 -12.516 -0.006 1.00 73.19 94 ARG A O 1
ATOM 754 N N . ALA A 1 95 ? 0.013 -13.905 1.593 1.00 69.12 95 ALA A N 1
ATOM 755 C CA . ALA A 1 95 ? -1.161 -14.370 0.868 1.00 69.12 95 ALA A CA 1
ATOM 756 C C . ALA A 1 95 ? -2.170 -13.220 0.693 1.00 69.12 95 ALA A C 1
ATOM 758 O O . ALA A 1 95 ? -2.716 -12.720 1.670 1.00 69.12 95 ALA A O 1
ATOM 759 N N . GLY A 1 96 ? -2.432 -12.826 -0.556 1.00 66.62 96 GLY A N 1
ATOM 760 C CA . GLY A 1 96 ? -3.352 -11.730 -0.886 1.00 66.62 96 GLY A CA 1
ATOM 761 C C . GLY A 1 96 ? -2.686 -10.375 -1.140 1.00 66.62 96 GLY A C 1
ATOM 762 O O . GLY A 1 96 ? -3.394 -9.398 -1.361 1.00 66.62 96 GLY A O 1
ATOM 763 N N . MET A 1 97 ? -1.350 -10.301 -1.154 1.00 74.19 97 MET A N 1
ATOM 764 C CA . MET A 1 97 ? -0.641 -9.095 -1.588 1.00 74.19 97 MET A CA 1
ATOM 765 C C . MET A 1 97 ? -0.914 -8.762 -3.061 1.00 74.19 97 MET A C 1
ATOM 767 O O . MET A 1 97 ? -0.940 -9.648 -3.919 1.00 74.19 97 MET A O 1
ATOM 771 N N . LEU A 1 98 ? -1.032 -7.466 -3.359 1.00 75.81 98 LEU A N 1
ATOM 772 C CA . LEU A 1 98 ? -1.110 -6.964 -4.727 1.00 75.81 98 LEU A CA 1
ATOM 773 C C . LEU A 1 98 ? 0.278 -7.007 -5.377 1.00 75.81 98 LEU A C 1
ATOM 775 O O . LEU A 1 98 ? 1.244 -6.473 -4.833 1.00 75.81 98 LEU A O 1
ATOM 779 N N . THR A 1 99 ? 0.375 -7.621 -6.555 1.00 76.75 99 THR A N 1
ATOM 780 C CA . THR A 1 99 ? 1.580 -7.507 -7.387 1.00 76.75 99 THR A CA 1
ATOM 781 C C . THR A 1 99 ? 1.485 -6.241 -8.232 1.00 76.75 99 THR A C 1
ATOM 783 O O . THR A 1 99 ? 0.493 -6.036 -8.931 1.00 76.75 99 THR A O 1
ATOM 786 N N . LEU A 1 100 ? 2.510 -5.388 -8.147 1.00 78.06 100 LEU A N 1
ATOM 787 C CA . LEU A 1 100 ? 2.626 -4.186 -8.970 1.00 78.06 100 LEU A CA 1
ATOM 788 C C . LEU A 1 100 ? 3.227 -4.563 -10.339 1.00 78.06 100 LEU A C 1
ATOM 790 O O . LEU A 1 100 ? 4.442 -4.650 -10.495 1.00 78.06 100 LEU A O 1
ATOM 794 N N . GLU A 1 101 ? 2.365 -4.839 -11.315 1.00 77.00 101 GLU A N 1
ATOM 795 C CA . GLU A 1 101 ? 2.676 -5.143 -12.722 1.00 77.00 101 GLU A CA 1
ATOM 796 C C . GLU A 1 101 ? 2.252 -4.037 -13.721 1.00 77.00 101 GLU A C 1
ATOM 798 O O . GLU A 1 101 ? 1.080 -3.689 -13.841 1.00 77.00 101 GLU A O 1
ATOM 803 N N . VAL A 1 102 ? 3.185 -3.510 -14.510 1.00 75.75 102 VAL A N 1
ATOM 804 C CA . VAL A 1 102 ? 2.872 -2.517 -15.555 1.00 75.75 102 VAL A CA 1
ATOM 805 C C . VAL A 1 102 ? 2.602 -3.235 -16.874 1.00 75.75 102 VAL A C 1
ATOM 807 O O . VAL A 1 102 ? 3.388 -4.095 -17.276 1.00 75.75 102 VAL A O 1
ATOM 810 N N . ALA A 1 103 ? 1.520 -2.882 -17.569 1.00 73.81 103 ALA A N 1
ATOM 811 C CA . ALA A 1 103 ? 1.262 -3.421 -18.903 1.00 73.81 103 ALA A CA 1
ATOM 812 C C . ALA A 1 103 ? 2.195 -2.778 -19.943 1.00 73.81 103 ALA A C 1
ATOM 814 O O . ALA A 1 103 ? 2.514 -1.591 -19.839 1.00 73.81 103 ALA A O 1
ATOM 815 N N . GLU A 1 104 ? 2.597 -3.532 -20.972 1.00 71.19 104 GLU A N 1
ATOM 816 C CA . GLU A 1 104 ? 3.389 -2.965 -22.070 1.00 71.19 104 GLU A CA 1
ATOM 817 C C . GLU A 1 104 ? 2.685 -1.739 -22.675 1.00 71.19 104 GLU A C 1
ATOM 819 O O . GLU A 1 104 ? 1.471 -1.728 -22.916 1.00 71.19 104 GLU A O 1
ATOM 824 N N . GLY A 1 105 ? 3.466 -0.679 -22.880 1.00 65.75 105 GLY A N 1
ATOM 825 C CA . GLY A 1 105 ? 3.007 0.528 -23.551 1.00 65.75 105 GLY A CA 1
ATOM 826 C C . GLY A 1 105 ? 2.772 0.273 -25.038 1.00 65.75 105 GLY A C 1
ATOM 827 O O . GLY A 1 105 ? 3.271 -0.693 -25.616 1.00 65.75 105 GLY A O 1
ATOM 828 N N . THR A 1 106 ? 2.018 1.160 -25.683 1.00 61.00 106 THR A N 1
ATOM 829 C CA . THR A 1 106 ? 1.917 1.118 -27.146 1.00 61.00 106 THR A CA 1
ATOM 830 C C . THR A 1 106 ? 3.242 1.640 -27.712 1.00 61.00 106 THR A C 1
ATOM 832 O O . THR A 1 106 ? 3.617 2.758 -27.354 1.00 61.00 106 THR A O 1
ATOM 835 N N . PRO A 1 107 ? 3.963 0.877 -28.554 1.00 56.91 107 PRO A N 1
ATOM 836 C CA . PRO A 1 107 ? 5.146 1.407 -29.216 1.00 56.91 107 PRO A CA 1
ATOM 837 C C . PRO A 1 107 ? 4.756 2.601 -30.097 1.00 56.91 107 PRO A C 1
ATOM 839 O O . PRO A 1 107 ? 3.661 2.613 -30.666 1.00 56.91 107 PRO A O 1
ATOM 842 N N . LEU A 1 108 ? 5.646 3.596 -30.168 1.00 53.94 108 LEU A N 1
ATOM 843 C CA . LEU A 1 108 ? 5.519 4.756 -31.057 1.00 53.94 108 LEU A CA 1
ATOM 844 C C . LEU A 1 108 ? 5.507 4.344 -32.536 1.00 53.94 108 LEU A C 1
ATOM 846 O O . LEU A 1 108 ? 6.296 3.442 -32.905 1.00 53.94 108 LEU A O 1
#

=== Feature glossary ===
Feature key, reading from the visual/contextual features back to the raw sequence:

Ren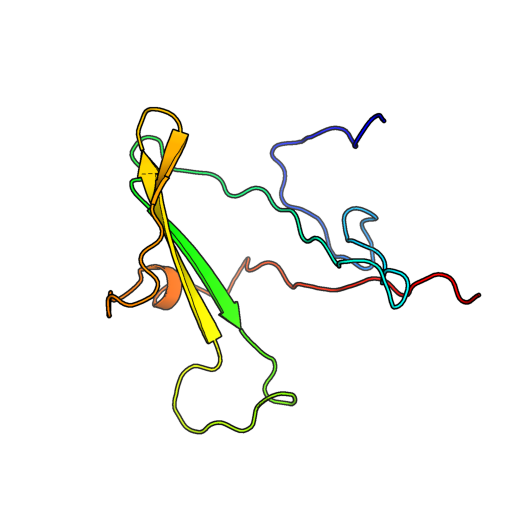dered structure images. Structure images are PyMOL renders from six orthogonal camera directions. Cartoon representation draws helices as coils and strands as arrows; sticks shows the backbone as bonds; surface shows the solvent-excluded envelope. Rainbow coloring maps sequence position to hue (blue→red, N→C); chain coloring assigns a distinct color per polypeptide.

Contact-map, Ramachandran, and PAE plots. Three diagnostic plots accompany the record. The Cα contact map visualizes the tertiary structure as a 2D adjacency matrix (8 Å cutoff, sequence-local contacts suppressed). The Ramachandran plot shows the distribution of backbone (φ, ψ) torsions, with points in the α and β basins reflecting secondary structure content. The PAE plot shows AlphaFold's inter-residue confidence as a color matrix.

InterPro / GO / CATH / organism. The annotation block draws on f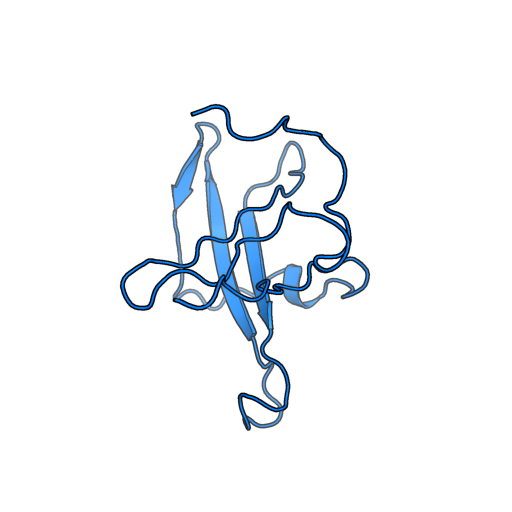our external resources. InterPro: which protein families and domains the sequence belongs to. GO: standardized terms for what the protein does, what process it participates in, and where in the cell it acts. CATH: which structural fold it has in the CATH hierarchy. Organism: the species of origin.

Nearest PDB structures. Structural nearest neighbors (via Foldseek easy-search vs the PDB). Reported per hit: target PDB id, E-value, and alignment TM-score. A TM-score above ~0.5 is the conventional threshold for 'same fold'.

Predicted aligned error. Predicted aligned error is AlphaFold's pairwise confidence. Unlike pLDDT (per-residue), PAE is per-residue-pair and captures whether two parts of the structure are correctly placed relative to each other. Units are ångströms of expected positional error.

Solvent-accessible surface area. SASA measures how much of the protein is reachable by solvent. It is computed by rolling a water-sized probe over the atomic surface and summing the exposed area (Å²). Per-residue SASA distinguishes core (buried, low SASA) from surface (exposed, high SASA) residues; total SASA is a whole-molecule size measure.

B-factor. Crystallographic B-factors measure how much each atom's electron density is smeared out, in Å². They rise in mobile loops and surface residues and fall in the buried interior. In AlphaFold models this column is repurposed to hold pLDDT instead.

pLDDT. For AlphaFold models, the B-factor field carries pLDDT — the model's own estimate of local accuracy on a 0–100 scale. Regions with pLDDT<50 should be treated as essentially unmodeled; they often correspond to intrinsically disordered segments.

Backbone torsions (φ/ψ). φ (phi) and ψ (psi) are the two rotatable backbone dihedrals per residue: φ is the C(i-1)–N–Cα–C torsion, ψ is the N–Cα–C–N(i+1) torsion, both in degrees on (−180°, 180°]. α-helical residues cluster near (−60°, −45°); β-strand residues near (−120°, +130°). A Ramachandran plot is simply a scatter of (φ, ψ) for every residue.

Radius of gyration, Cα contacts, bounding box. Radius of gyration (Rg) is the root-mean-square distance of Cα atoms from their centroid — a single number for overall size and compactness. A globular domain of N residues has Rg ≈ 2.2·N^0.38 Å; an extended or disordered chain has a much larger Rg. The Cα contact count is the number of residue pairs whose Cα atoms are within 8 Å and are more than four positions apart in sequence — a standard proxy for tertiary packing density. The bounding box is the smallest axis-aligned box enclosing all Cα atoms.

Secondary structure (3-state, P-SEA). Three-state secondary structure (P-SEA) collapses the eight DSSP classes into helix (a), strand (b), and coil (c). P-SEA assigns these from Cα geometry alone — distances and angles — without requiring backbone oxygens, so it works on any Cα trace.

Secondary structure (8-state, DSSP). Secondary structure is the local, repeating backbone conformation. DSSP classifies it into eight states by reading the hydrogen-bond network: three helix types (H, G, I), two β types (E, B), two non-regular types (T, S), and unstructured coil (-).

Foldseek 3Di. The Foldseek 3Di string encodes local tertiary geometry as a 20-letter alphabet — one character per residue — derived from the relative positions of nearby Cα atoms. Unlike the amino-acid sequence, 3Di is a direct function of the 3D structure, so two proteins with the same fold have similar 3Di strings even at low sequence identity.

mmCIF coordinates. Structure coordinates are given as an mmCIF _atom_site loop: one row per atom with element, residue name, chain id, sequence number, and x/y/z position in Å. Only the four main-chain atoms per residue are included here; side chains are omitted to keep the record compact.

Sequence. This is the polypeptide sequence — one letter per residue, N-terminus first. Length ranges from a few dozen residues for small domains to over a thousand for large multi-domain proteins.